Protein AF-A0A673FIP0-F1 (afdb_monomer)

Secondary structure (DSSP, 8-state):
--------HHHHHHHHHHHHHHIIIIII-S-GGGS-EEE---TT--HHHHHHHHHIIIIIS--S-EEE-

pLDDT: mean 90.36, std 12.71, range [39.06, 98.25]

Radius of gyration: 12.69 Å; Cα contacts (8 Å, |Δi|>4): 64; chains: 1; bounding box: 27×24×35 Å

Foldseek 3Di:
DPPPPPDDLVNLLVVLLVVVCCCCVPPVVDQQQVDEEEAEDDPPPDVSNVVSNVCSSCVVRVHPYYHYD

InterPro domains:
  IPR043129 ATPase, nucleotide binding domain [SSF53067] (14-67)

Nearest PDB structures (foldseek):
  7z8f-assembly1_J  TM=9.382E-01  e=5.313E-08  Sus scrofa
  6f38-assembly1_J  TM=8.810E-01  e=8.415E-08  Sus scrofa
  8uxx-assembly1_A  TM=9.222E-01  e=6.793E-03  Schizosaccharomyces pombe
  1x87-assembly1_B  TM=5.070E-01  e=1.807E+00  Geobacillus stearothermophilus
  8rap-assembly1_O  TM=4.331E-01  e=2.681E+00  Saccharomyces cerevisiae

Solvent-accessible surface area (backbone atoms only — not comparable to full-atom values): 4193 Å² total; per-residue (Å²): 131,84,81,80,76,87,67,52,70,70,58,52,37,52,55,52,42,55,51,51,47,46,44,34,70,71,71,64,73,50,65,54,55,80,38,74,45,76,46,82,58,61,95,83,55,56,66,68,58,56,51,41,53,49,46,35,43,50,74,74,47,48,36,73,44,76,47,82,84

Sequence (69 aa):
VVVQYNINTEELYGILKEFVHLLYFRHLLVNPRDRRVVIVESILCPSHFRETLSRVFFKHFEVKSCLIN

Mean predicted aligned error: 4.79 Å

Organism: NCBI:txid307959

Structure (mmCIF, N/CA/C/O backbone):
data_AF-A0A673FIP0-F1
#
_entry.id   AF-A0A673FIP0-F1
#
loop_
_atom_site.group_PDB
_atom_site.id
_atom_site.type_symbol
_atom_site.label_atom_id
_atom_site.label_alt_id
_atom_site.label_comp_id
_atom_site.label_asym_id
_atom_site.label_entity_id
_atom_site.label_seq_id
_atom_site.pdbx_PDB_ins_code
_atom_site.Cartn_x
_atom_site.Cartn_y
_atom_site.Cartn_z
_atom_site.occupancy
_atom_site.B_iso_or_equiv
_atom_site.auth_seq_id
_atom_site.auth_comp_id
_atom_site.auth_asym_id
_atom_site.auth_atom_id
_atom_site.pdbx_PDB_model_num
ATOM 1 N N . VAL A 1 1 ? 10.412 2.077 -27.130 1.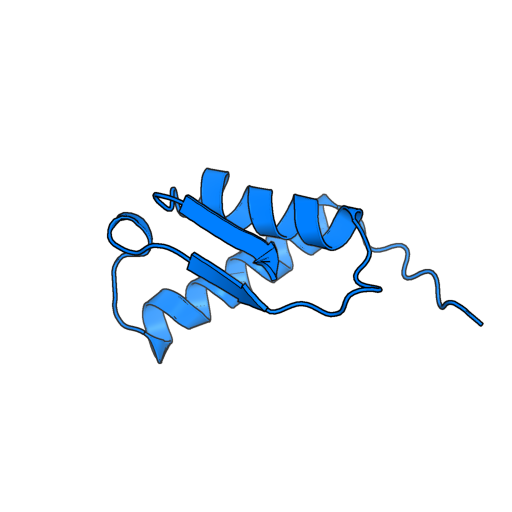00 39.06 1 VAL A N 1
ATOM 2 C CA . VAL A 1 1 ? 10.845 3.195 -26.261 1.00 39.06 1 VAL A CA 1
ATOM 3 C C . VAL A 1 1 ? 10.264 2.939 -24.886 1.00 39.06 1 VAL A C 1
ATOM 5 O O . VAL A 1 1 ? 9.054 3.024 -24.735 1.00 39.06 1 VAL A O 1
ATOM 8 N N . VAL A 1 2 ? 11.080 2.514 -23.923 1.00 48.62 2 VAL A N 1
ATOM 9 C CA . VAL A 1 2 ? 10.637 2.464 -22.524 1.00 48.62 2 VAL A CA 1
ATOM 10 C C . VAL A 1 2 ? 10.669 3.908 -22.044 1.00 48.62 2 VAL A C 1
ATOM 12 O O . VAL A 1 2 ? 11.741 4.499 -21.954 1.00 48.62 2 VAL A O 1
ATOM 15 N N . VAL A 1 3 ? 9.500 4.512 -21.846 1.00 54.41 3 VAL A N 1
ATOM 16 C CA . VAL A 1 3 ? 9.407 5.858 -21.279 1.00 54.41 3 VAL A CA 1
ATOM 17 C C . VAL A 1 3 ? 9.856 5.751 -19.822 1.00 54.41 3 VAL A C 1
ATOM 19 O O . VAL A 1 3 ? 9.124 5.237 -18.980 1.00 54.41 3 VAL A O 1
ATOM 22 N N . GLN A 1 4 ? 11.087 6.173 -19.529 1.00 54.41 4 GLN A N 1
ATOM 23 C CA . GLN A 1 4 ? 11.558 6.342 -18.157 1.00 54.41 4 GLN A CA 1
ATOM 24 C C . GLN A 1 4 ? 10.858 7.565 -17.561 1.00 54.41 4 GLN A C 1
ATOM 26 O O . GLN A 1 4 ? 11.311 8.697 -17.704 1.00 54.41 4 GLN A O 1
ATOM 31 N N . TYR A 1 5 ? 9.727 7.336 -16.899 1.00 57.38 5 TYR A N 1
ATOM 32 C CA . TYR A 1 5 ? 9.164 8.316 -15.983 1.00 57.38 5 TYR A CA 1
ATOM 33 C C . TYR A 1 5 ? 10.090 8.403 -14.767 1.00 57.38 5 TYR A C 1
ATOM 35 O O . TYR A 1 5 ? 10.135 7.483 -13.954 1.00 57.38 5 TYR A O 1
ATOM 43 N N . ASN A 1 6 ? 10.851 9.492 -14.654 1.00 63.00 6 ASN A N 1
ATOM 44 C CA . ASN A 1 6 ? 11.678 9.773 -13.481 1.00 63.00 6 ASN A CA 1
ATOM 45 C C . ASN A 1 6 ? 10.789 10.299 -12.339 1.00 63.00 6 ASN A C 1
ATOM 47 O O . ASN A 1 6 ? 10.891 11.458 -11.946 1.00 63.00 6 ASN A O 1
ATOM 51 N N . ILE A 1 7 ? 9.834 9.482 -11.887 1.00 67.56 7 ILE A N 1
ATOM 52 C CA . ILE A 1 7 ? 8.985 9.820 -10.742 1.00 67.56 7 ILE A CA 1
ATOM 53 C C . ILE A 1 7 ? 9.825 9.610 -9.488 1.00 67.56 7 ILE A C 1
ATOM 55 O O . ILE A 1 7 ? 10.389 8.535 -9.280 1.00 67.56 7 ILE A O 1
ATOM 59 N N . ASN A 1 8 ? 9.908 10.641 -8.651 1.00 85.00 8 ASN A N 1
ATOM 60 C CA . ASN A 1 8 ? 10.581 10.545 -7.367 1.00 85.00 8 ASN A CA 1
ATOM 61 C C . ASN A 1 8 ? 9.842 9.529 -6.477 1.00 85.00 8 ASN A C 1
ATOM 63 O O . ASN A 1 8 ? 8.627 9.618 -6.308 1.00 85.00 8 ASN A O 1
ATOM 67 N N . THR A 1 9 ? 10.574 8.589 -5.878 1.00 86.06 9 THR A N 1
ATOM 68 C CA . THR A 1 9 ? 10.051 7.562 -4.961 1.00 86.06 9 THR A CA 1
ATOM 69 C C . THR A 1 9 ? 9.078 8.112 -3.919 1.00 86.06 9 THR A C 1
ATOM 71 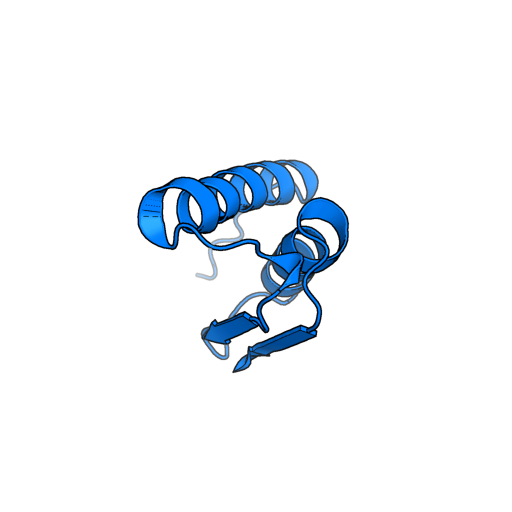O O . THR A 1 9 ? 8.051 7.498 -3.641 1.00 86.06 9 THR A O 1
ATOM 74 N N . GLU A 1 10 ? 9.393 9.262 -3.321 1.00 92.00 10 GLU A N 1
ATOM 75 C CA . GLU A 1 10 ? 8.579 9.832 -2.242 1.00 92.00 10 GLU A CA 1
ATOM 76 C C . GLU A 1 10 ? 7.299 10.487 -2.774 1.00 92.00 10 GLU A C 1
ATOM 78 O O . GLU A 1 10 ? 6.247 10.418 -2.136 1.00 92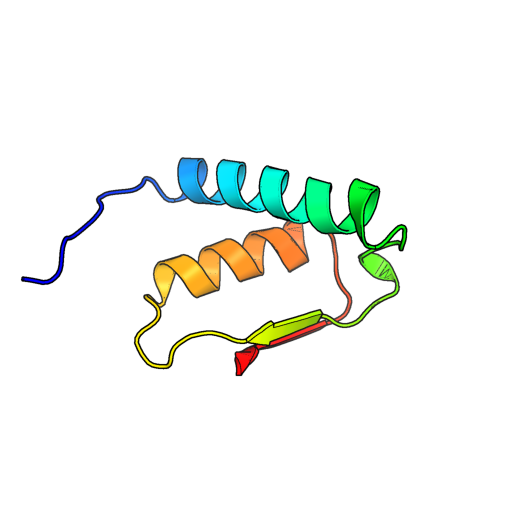.00 10 GLU A O 1
ATOM 83 N N . GLU A 1 11 ? 7.350 11.039 -3.986 1.00 94.06 11 GLU A N 1
ATOM 84 C CA . GLU A 1 11 ? 6.158 11.518 -4.683 1.00 94.06 11 GLU A CA 1
ATOM 85 C C . GLU A 1 11 ? 5.244 10.342 -5.049 1.00 94.06 11 GLU A C 1
ATOM 87 O O . GLU A 1 11 ? 4.051 10.364 -4.741 1.00 94.06 11 GLU A O 1
ATOM 92 N N . LEU A 1 12 ? 5.811 9.265 -5.611 1.00 94.94 12 LEU A N 1
ATOM 93 C CA . LEU A 1 12 ? 5.071 8.038 -5.909 1.00 94.94 12 LEU A CA 1
ATOM 94 C C . LEU A 1 12 ? 4.432 7.448 -4.646 1.00 94.94 12 LEU A C 1
ATOM 96 O O . LEU A 1 12 ? 3.273 7.036 -4.675 1.00 94.94 12 LEU A O 1
ATOM 100 N N . TYR A 1 13 ? 5.162 7.433 -3.529 1.00 97.06 13 TYR A N 1
ATOM 101 C CA . TYR A 1 13 ? 4.646 6.974 -2.244 1.00 97.06 13 TYR A CA 1
ATOM 102 C C . TYR A 1 13 ? 3.430 7.794 -1.795 1.00 97.06 13 TYR A C 1
ATOM 104 O O . TYR A 1 13 ? 2.417 7.217 -1.395 1.00 97.06 13 TYR A O 1
ATOM 112 N N . GLY A 1 14 ? 3.503 9.125 -1.899 1.00 97.44 14 GLY A N 1
ATOM 113 C CA . GLY A 1 14 ? 2.390 10.022 -1.588 1.00 97.44 14 GLY A CA 1
ATOM 114 C C . GLY A 1 14 ? 1.161 9.759 -2.462 1.00 97.44 14 GLY A C 1
ATOM 115 O O . GLY A 1 14 ? 0.063 9.575 -1.938 1.00 97.44 14 GLY A O 1
ATOM 116 N N . ILE A 1 15 ? 1.355 9.652 -3.779 1.00 97.06 15 ILE A N 1
ATOM 117 C CA . ILE A 1 15 ? 0.277 9.384 -4.744 1.00 97.06 15 ILE A CA 1
ATOM 118 C C . ILE A 1 15 ? -0.408 8.045 -4.445 1.00 97.06 15 ILE A C 1
ATOM 120 O O . ILE A 1 15 ? -1.635 7.969 -4.359 1.00 97.06 15 ILE A O 1
ATOM 124 N N . LEU A 1 16 ? 0.376 6.981 -4.253 1.00 97.50 16 LEU A N 1
ATOM 125 C CA . LEU A 1 16 ? -0.157 5.648 -3.974 1.00 97.50 16 LEU A CA 1
ATOM 126 C C . LEU A 1 16 ? -0.871 5.589 -2.623 1.00 97.50 16 LEU A C 1
ATOM 128 O O . LEU A 1 16 ? -1.899 4.925 -2.506 1.00 97.50 16 LEU A O 1
ATOM 132 N N . LYS A 1 17 ? -0.370 6.302 -1.610 1.00 98.19 17 LYS A N 1
ATOM 133 C CA . LYS A 1 17 ? -1.034 6.410 -0.309 1.00 98.19 17 LYS A CA 1
ATOM 134 C C . LYS A 1 17 ? -2.433 7.014 -0.441 1.00 98.19 17 LYS A C 1
ATOM 136 O O . LYS A 1 17 ? -3.382 6.420 0.067 1.00 98.19 17 LYS A O 1
ATOM 141 N N . GLU A 1 18 ? -2.566 8.154 -1.115 1.00 98.25 18 GLU A N 1
ATOM 142 C CA . GLU A 1 18 ? -3.865 8.816 -1.316 1.00 98.25 18 GLU A CA 1
ATOM 143 C C . GLU A 1 18 ? -4.827 7.930 -2.117 1.00 98.25 18 GLU A C 1
ATOM 145 O O . GLU A 1 18 ? -5.993 7.756 -1.753 1.00 98.25 18 GLU A O 1
ATOM 150 N N . PHE A 1 19 ? -4.323 7.279 -3.167 1.00 98.06 19 PHE A N 1
ATOM 151 C CA . PHE A 1 19 ? -5.109 6.341 -3.962 1.00 98.06 19 PHE A CA 1
ATOM 152 C C . PHE A 1 19 ? -5.637 5.163 -3.129 1.00 98.06 19 PHE A C 1
ATOM 154 O O . PHE A 1 19 ? -6.831 4.860 -3.152 1.00 98.06 19 PHE A O 1
ATOM 161 N N . VAL A 1 20 ? -4.773 4.512 -2.347 1.00 97.56 20 VAL A N 1
ATOM 162 C CA . VAL A 1 20 ? -5.170 3.379 -1.498 1.00 97.56 20 VAL A CA 1
ATOM 163 C C . VAL A 1 20 ? -6.105 3.830 -0.368 1.00 97.56 20 VAL A C 1
ATOM 165 O O . VAL A 1 20 ? -7.024 3.091 -0.009 1.00 97.56 20 VAL A O 1
ATOM 168 N N . HIS A 1 21 ? -5.948 5.054 0.148 1.00 98.00 21 HIS A N 1
ATOM 169 C CA . HIS A 1 21 ? -6.877 5.630 1.121 1.00 98.00 21 HIS A CA 1
ATOM 170 C C . HIS A 1 21 ? -8.291 5.728 0.533 1.00 98.00 21 HIS A C 1
ATOM 172 O O . HIS A 1 21 ? -9.252 5.264 1.149 1.00 98.00 21 HIS A O 1
ATOM 178 N N . LEU A 1 22 ? -8.427 6.253 -0.688 1.00 98.25 22 LEU A N 1
ATOM 179 C CA . LEU A 1 22 ? -9.713 6.304 -1.386 1.00 98.25 22 LEU A CA 1
ATOM 180 C C . LEU A 1 22 ? -10.321 4.906 -1.551 1.00 98.25 22 LEU A C 1
ATOM 182 O O . LEU A 1 22 ?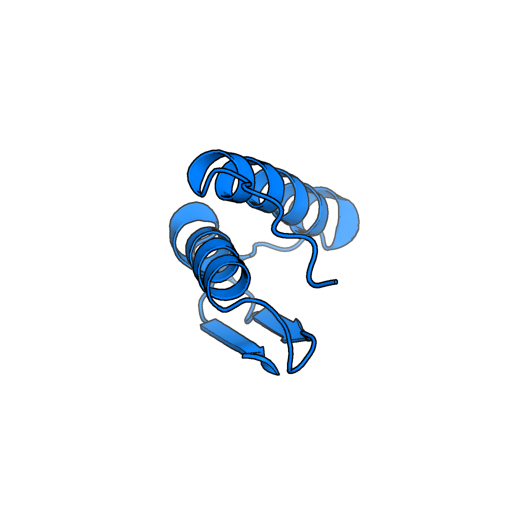 -11.510 4.724 -1.290 1.00 98.25 22 LEU A O 1
ATOM 186 N N . LEU A 1 23 ? -9.525 3.897 -1.913 1.00 96.94 23 LEU A N 1
ATOM 187 C CA . LEU A 1 23 ? -10.023 2.525 -2.029 1.00 96.94 23 LEU A CA 1
ATOM 188 C C . LEU A 1 23 ? -10.609 2.013 -0.709 1.00 96.94 23 LEU A C 1
ATOM 190 O O . LEU A 1 23 ? -11.766 1.596 -0.683 1.00 96.94 23 LEU A O 1
ATOM 194 N N . TYR A 1 24 ? -9.861 2.075 0.394 1.00 96.88 24 TYR A N 1
ATOM 195 C CA . TYR A 1 24 ? -10.339 1.532 1.669 1.00 96.88 24 TYR A CA 1
ATOM 196 C C . TYR A 1 24 ? -11.496 2.322 2.268 1.00 96.88 24 TYR A C 1
ATOM 198 O O . TYR A 1 24 ? -12.482 1.722 2.694 1.00 96.88 24 TYR A O 1
ATOM 206 N N . PHE A 1 25 ? -11.399 3.650 2.290 1.00 95.06 25 PHE A N 1
ATOM 207 C CA . PHE A 1 25 ? -12.334 4.482 3.043 1.00 95.06 25 PHE A CA 1
ATOM 208 C C . PHE A 1 25 ? -13.544 4.936 2.234 1.00 95.06 25 PHE A C 1
ATOM 210 O O . PHE A 1 25 ? -14.579 5.220 2.829 1.00 95.06 25 PHE A O 1
ATOM 217 N N . ARG A 1 26 ? -13.455 4.987 0.899 1.00 96.69 26 ARG A N 1
ATOM 218 C CA . ARG A 1 26 ? -14.599 5.354 0.052 1.00 96.69 26 ARG A CA 1
ATOM 219 C C . ARG A 1 26 ? -15.285 4.149 -0.575 1.00 96.69 26 ARG A C 1
ATOM 221 O O . ARG A 1 26 ? -16.507 4.151 -0.677 1.00 96.69 26 ARG A O 1
ATOM 228 N N . HIS A 1 27 ? -14.524 3.155 -1.029 1.00 96.81 27 HIS A N 1
ATOM 229 C CA . HIS A 1 27 ? -15.077 2.075 -1.853 1.00 96.81 27 HIS A CA 1
ATOM 230 C C . HIS A 1 27 ? -15.265 0.763 -1.096 1.00 96.81 27 HIS A C 1
ATOM 232 O O . HIS A 1 27 ? -16.288 0.109 -1.270 1.00 96.81 27 HIS A O 1
ATOM 238 N N . LEU A 1 28 ? -14.299 0.370 -0.265 1.00 96.12 28 LEU A N 1
ATOM 239 C CA . LEU A 1 28 ? -14.337 -0.923 0.417 1.00 96.12 28 LEU A CA 1
ATOM 240 C C . LEU A 1 28 ? -15.002 -0.848 1.794 1.00 96.12 28 LEU A C 1
ATOM 242 O O . LEU A 1 28 ? -15.589 -1.835 2.222 1.00 96.12 28 LEU A O 1
ATOM 246 N N . LEU A 1 29 ? -14.916 0.298 2.477 1.00 96.44 29 LEU A N 1
ATOM 247 C CA . LEU A 1 29 ? -15.476 0.530 3.815 1.00 96.44 29 LEU A CA 1
ATOM 248 C C . LEU A 1 29 ? -15.033 -0.529 4.843 1.00 96.44 29 LEU A C 1
ATOM 250 O O . LEU A 1 29 ? -15.793 -0.938 5.719 1.00 96.44 29 LEU A O 1
ATOM 254 N N . VAL A 1 30 ? -13.785 -0.990 4.729 1.00 95.31 30 VAL A N 1
ATOM 255 C CA . VAL A 1 30 ? -13.176 -1.974 5.634 1.00 95.31 30 VAL A CA 1
ATOM 256 C C . VAL A 1 30 ? -11.859 -1.453 6.181 1.00 95.31 30 VAL A C 1
ATOM 258 O O . VAL A 1 30 ? -11.150 -0.698 5.517 1.00 95.31 30 VAL A O 1
ATOM 261 N N . ASN A 1 31 ? -11.495 -1.914 7.376 1.00 95.31 31 ASN A N 1
ATOM 262 C CA . ASN A 1 31 ? -10.187 -1.629 7.944 1.00 95.31 31 ASN A CA 1
ATOM 263 C C . ASN A 1 31 ? -9.094 -2.420 7.190 1.00 95.31 31 ASN A C 1
ATOM 265 O O . ASN A 1 31 ? -9.156 -3.656 7.167 1.00 95.31 31 ASN A O 1
ATOM 269 N N . PRO A 1 32 ? -8.080 -1.758 6.602 1.00 95.94 32 PRO A N 1
ATOM 270 C CA . PRO A 1 32 ? -6.968 -2.432 5.930 1.00 95.94 32 PRO A CA 1
ATOM 271 C C . PRO A 1 32 ? -6.213 -3.412 6.832 1.00 95.94 32 PRO A C 1
ATOM 273 O O . PRO A 1 32 ? -5.790 -4.468 6.363 1.00 95.94 32 PRO A O 1
ATOM 276 N N . ARG A 1 33 ? -6.112 -3.127 8.137 1.00 96.00 33 ARG A N 1
ATOM 277 C CA . ARG A 1 33 ? -5.421 -3.992 9.106 1.00 96.00 33 ARG A CA 1
ATOM 278 C C . ARG A 1 33 ? -6.106 -5.347 9.295 1.00 96.00 33 ARG A C 1
ATOM 280 O O . ARG A 1 33 ? -5.471 -6.310 9.714 1.00 96.00 33 ARG A O 1
ATOM 287 N N . ASP A 1 34 ? -7.389 -5.464 8.955 1.00 95.56 34 ASP A N 1
ATOM 288 C CA . ASP A 1 34 ? -8.160 -6.697 9.138 1.00 95.56 34 ASP A CA 1
ATOM 289 C C . ASP A 1 34 ? -8.226 -7.580 7.894 1.00 95.56 34 ASP A C 1
ATOM 291 O O . ASP A 1 34 ? -8.741 -8.701 7.954 1.00 95.56 34 ASP A O 1
ATOM 295 N N . ARG A 1 35 ? -7.672 -7.114 6.774 1.00 91.19 35 ARG A N 1
ATOM 296 C CA . ARG A 1 35 ? -7.739 -7.798 5.484 1.00 91.19 35 ARG A CA 1
ATOM 297 C C . ARG A 1 35 ? -6.348 -8.189 4.991 1.00 91.19 35 ARG A C 1
ATOM 299 O O . ARG A 1 35 ? -5.345 -7.552 5.301 1.00 91.19 35 ARG A O 1
ATOM 306 N N . ARG A 1 36 ? -6.300 -9.275 4.219 1.00 93.94 36 ARG A N 1
ATOM 307 C CA . ARG A 1 36 ? -5.136 -9.622 3.396 1.00 93.94 36 ARG A CA 1
ATOM 308 C C . ARG A 1 36 ? -5.306 -8.953 2.038 1.00 93.94 36 ARG A C 1
ATOM 310 O O . ARG A 1 36 ? -6.432 -8.878 1.547 1.00 93.94 36 ARG A O 1
ATOM 317 N N . VAL A 1 37 ? -4.214 -8.490 1.448 1.00 95.56 37 VAL A N 1
ATOM 318 C CA . VAL A 1 37 ? -4.217 -7.807 0.152 1.00 95.56 37 VAL A CA 1
ATOM 319 C C . VAL A 1 37 ? -3.657 -8.738 -0.915 1.00 95.56 37 VAL A C 1
ATOM 321 O O . VAL A 1 37 ? -2.657 -9.417 -0.693 1.00 95.56 37 VAL A O 1
ATOM 324 N N . VAL A 1 38 ? -4.300 -8.767 -2.079 1.00 95.6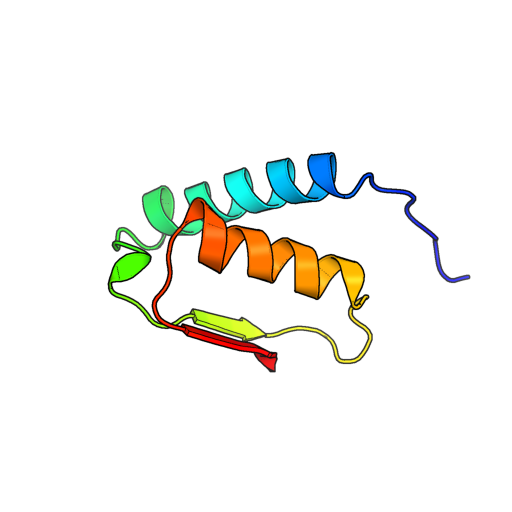2 38 VAL A N 1
ATOM 325 C CA . VAL A 1 38 ? -3.752 -9.385 -3.290 1.00 95.62 38 VAL A CA 1
ATOM 326 C C . VAL A 1 38 ? -3.603 -8.280 -4.324 1.00 95.62 38 VAL A C 1
ATOM 328 O O . VAL A 1 38 ? -4.579 -7.613 -4.661 1.00 95.62 38 VAL A O 1
ATOM 331 N N . ILE A 1 39 ? -2.376 -8.067 -4.779 1.00 93.88 39 ILE A N 1
ATOM 332 C CA . ILE A 1 39 ? -2.023 -7.107 -5.817 1.00 93.88 39 ILE A CA 1
ATOM 333 C C . ILE A 1 39 ? -1.871 -7.905 -7.105 1.00 93.88 39 ILE A C 1
ATOM 335 O O . ILE A 1 39 ? -1.0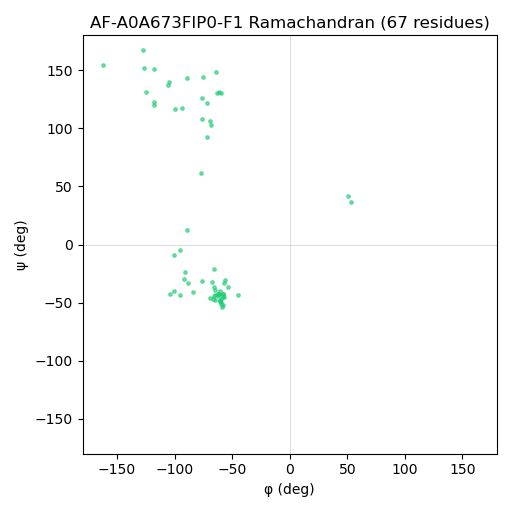12 -8.778 -7.191 1.00 93.88 39 ILE A O 1
ATOM 339 N N . VAL A 1 40 ? -2.728 -7.612 -8.077 1.00 94.69 40 VAL A N 1
ATOM 340 C CA . VAL A 1 40 ? -2.602 -8.138 -9.436 1.00 94.69 40 VAL A CA 1
ATOM 341 C C . VAL A 1 40 ? -1.826 -7.111 -10.238 1.00 94.69 40 VAL A C 1
ATOM 343 O O . VAL A 1 40 ? -2.278 -5.972 -10.379 1.00 94.69 40 VAL A O 1
ATOM 346 N N . GLU A 1 41 ? -0.660 -7.490 -10.739 1.00 91.06 41 GLU A N 1
ATOM 347 C CA . GLU A 1 41 ? 0.187 -6.604 -11.523 1.00 91.06 41 GLU A CA 1
ATOM 348 C C . GLU A 1 41 ? 0.596 -7.229 -12.858 1.00 91.06 41 GLU A C 1
ATOM 350 O O . GLU A 1 41 ? 0.388 -8.403 -13.145 1.00 91.06 41 GLU A O 1
ATOM 355 N N . SER A 1 42 ? 1.148 -6.401 -13.741 1.00 90.88 42 SER A N 1
ATOM 356 C CA . SER A 1 42 ? 1.752 -6.910 -14.970 1.00 90.88 42 SER A CA 1
ATOM 357 C C . SER A 1 42 ? 3.107 -7.545 -14.664 1.00 90.88 42 SER A C 1
ATOM 359 O O . SER A 1 42 ? 3.882 -6.989 -13.894 1.00 90.88 42 SER A O 1
ATOM 361 N N . ILE A 1 43 ? 3.463 -8.623 -15.369 1.00 88.00 43 ILE A N 1
ATOM 362 C CA . ILE A 1 43 ? 4.783 -9.279 -15.241 1.00 88.00 43 ILE A CA 1
ATOM 363 C C . ILE A 1 43 ? 5.941 -8.293 -15.494 1.00 88.00 43 ILE A C 1
ATOM 365 O O . ILE A 1 43 ? 7.014 -8.414 -14.912 1.00 88.00 43 ILE A O 1
ATOM 369 N N . LEU A 1 44 ? 5.713 -7.291 -16.348 1.00 90.25 44 LEU A N 1
ATOM 370 C CA . LEU A 1 44 ? 6.679 -6.242 -16.688 1.00 90.25 44 LEU A CA 1
ATOM 371 C C . LEU A 1 44 ? 6.603 -5.015 -15.759 1.00 90.25 44 LEU A C 1
ATOM 373 O O . LEU A 1 44 ? 7.152 -3.964 -16.093 1.00 90.25 44 LEU A O 1
ATOM 377 N N . CYS A 1 45 ? 5.892 -5.103 -14.629 1.00 87.75 45 CYS A N 1
ATOM 378 C CA . CYS A 1 45 ? 5.790 -3.998 -13.684 1.00 87.75 45 CYS A CA 1
ATOM 379 C C . CYS A 1 45 ? 7.186 -3.649 -13.130 1.00 87.75 45 CYS A C 1
ATOM 381 O O . CYS A 1 45 ? 7.912 -4.547 -12.694 1.00 87.75 45 CYS A O 1
ATOM 383 N N . PRO A 1 46 ? 7.591 -2.365 -13.128 1.00 90.44 46 PRO A N 1
ATOM 384 C CA . PRO A 1 46 ? 8.875 -1.967 -12.566 1.00 90.44 46 PRO A CA 1
ATOM 385 C C . PRO A 1 46 ? 8.980 -2.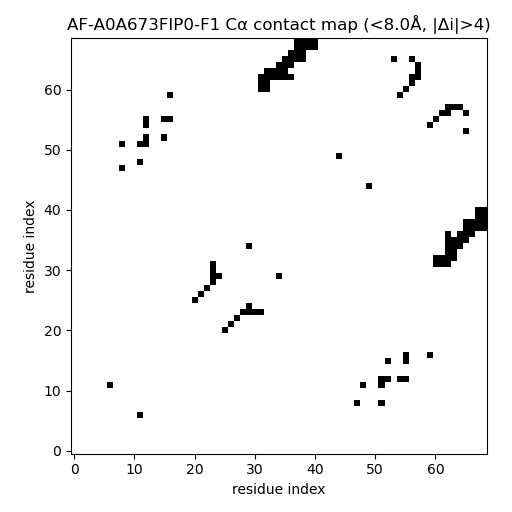337 -11.082 1.00 90.44 46 PRO A C 1
ATOM 387 O O . PRO A 1 46 ? 8.122 -1.952 -10.286 1.00 90.44 46 PRO A O 1
ATOM 390 N N . SER A 1 47 ? 10.074 -2.991 -10.679 1.00 89.69 47 SER A N 1
ATOM 391 C CA . SER A 1 47 ? 10.299 -3.397 -9.280 1.00 89.69 47 SER A CA 1
ATOM 392 C C . SER A 1 47 ? 10.176 -2.228 -8.301 1.00 89.69 47 SER A C 1
ATOM 394 O O . SER A 1 47 ? 9.605 -2.372 -7.225 1.00 89.69 47 SER A O 1
ATOM 396 N N . HIS A 1 48 ? 10.625 -1.040 -8.712 1.00 89.56 48 HIS A N 1
ATOM 397 C CA . HIS A 1 48 ? 10.527 0.175 -7.909 1.00 89.56 48 HIS A CA 1
ATOM 398 C C . HIS A 1 48 ? 9.077 0.563 -7.563 1.00 89.56 48 HIS A C 1
ATOM 400 O O . HIS A 1 48 ? 8.783 0.970 -6.436 1.00 89.56 48 HIS A O 1
ATOM 406 N N . PHE A 1 49 ? 8.151 0.403 -8.514 1.00 92.00 49 PHE A N 1
ATOM 407 C CA . PHE A 1 49 ? 6.729 0.640 -8.275 1.00 92.00 49 PHE A CA 1
ATOM 408 C C . PHE A 1 49 ? 6.181 -0.372 -7.266 1.00 92.00 49 PHE A C 1
ATOM 410 O O . PHE A 1 49 ? 5.561 0.017 -6.275 1.00 92.00 49 PHE A O 1
ATOM 417 N N . ARG A 1 50 ? 6.483 -1.660 -7.475 1.00 92.75 50 ARG A N 1
ATOM 418 C CA . ARG A 1 50 ? 6.078 -2.759 -6.588 1.00 92.75 50 ARG A CA 1
ATOM 419 C C . ARG A 1 50 ? 6.563 -2.549 -5.152 1.00 92.75 50 ARG A C 1
ATOM 421 O O . ARG A 1 50 ? 5.798 -2.721 -4.202 1.00 92.75 50 ARG A O 1
ATOM 428 N N . GLU A 1 51 ? 7.820 -2.152 -4.979 1.00 93.69 51 GLU A N 1
ATOM 429 C CA . GLU A 1 51 ? 8.420 -1.870 -3.672 1.00 93.69 51 GLU A CA 1
ATOM 430 C C . GLU A 1 51 ? 7.760 -0.672 -2.990 1.00 93.69 51 GLU A C 1
ATOM 432 O O . GLU A 1 51 ? 7.441 -0.733 -1.800 1.00 93.69 51 GLU A O 1
ATOM 437 N N . THR A 1 52 ? 7.496 0.399 -3.740 1.00 95.88 52 THR A N 1
ATOM 438 C CA . THR A 1 52 ? 6.849 1.601 -3.204 1.00 95.88 52 THR A CA 1
ATOM 439 C C . THR A 1 52 ? 5.413 1.304 -2.780 1.00 95.88 52 THR A C 1
ATOM 441 O O . THR A 1 52 ? 5.014 1.651 -1.668 1.00 95.88 52 THR A O 1
ATOM 444 N N . LEU A 1 53 ? 4.656 0.577 -3.603 1.00 95.88 53 LEU A N 1
ATOM 445 C CA . LEU A 1 53 ? 3.303 0.139 -3.274 1.00 95.88 53 LEU A CA 1
ATOM 446 C C . LEU A 1 53 ? 3.289 -0.778 -2.042 1.00 95.88 53 LEU A C 1
ATOM 448 O O . LEU A 1 53 ? 2.472 -0.605 -1.138 1.00 95.88 53 LEU A O 1
ATOM 452 N N . SER A 1 54 ? 4.246 -1.704 -1.954 1.00 95.44 54 SER A N 1
ATOM 453 C CA . SER A 1 54 ? 4.407 -2.573 -0.784 1.00 95.44 54 SER A CA 1
ATOM 454 C C . SER A 1 54 ? 4.715 -1.764 0.479 1.00 95.44 54 SER A C 1
ATOM 456 O O . SER A 1 54 ? 4.117 -2.010 1.529 1.00 95.44 54 SER A O 1
ATOM 458 N N . ARG A 1 55 ? 5.590 -0.749 0.392 1.00 96.62 55 ARG A N 1
ATOM 459 C CA . ARG A 1 55 ? 5.848 0.181 1.503 1.00 96.62 55 ARG A CA 1
ATOM 460 C C . ARG A 1 55 ? 4.564 0.882 1.938 1.00 96.62 55 ARG A C 1
ATOM 462 O O . ARG A 1 55 ? 4.325 0.949 3.13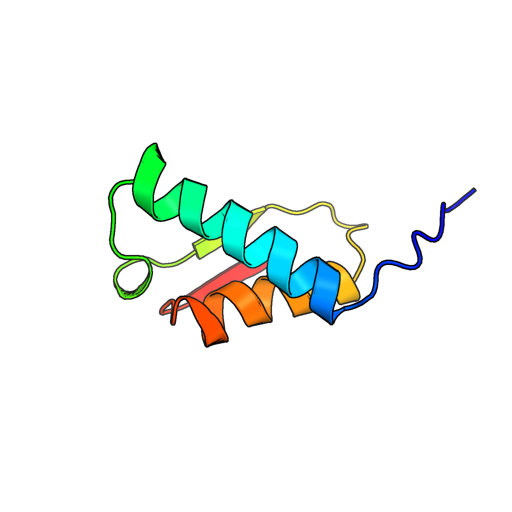8 1.00 96.62 55 ARG A O 1
ATOM 469 N N . VAL A 1 56 ? 3.735 1.363 1.011 1.00 97.88 56 VAL A N 1
ATOM 470 C CA . VAL A 1 56 ? 2.454 2.011 1.344 1.00 97.88 56 VAL A CA 1
ATOM 471 C C . VAL A 1 56 ? 1.557 1.060 2.140 1.00 97.88 56 VAL A C 1
ATOM 473 O O . VAL A 1 56 ? 1.123 1.402 3.242 1.00 97.88 56 VAL A O 1
ATOM 476 N N . PHE A 1 57 ? 1.335 -0.159 1.647 1.00 97.44 57 PHE A N 1
ATOM 477 C CA . PHE A 1 57 ? 0.470 -1.130 2.321 1.00 97.44 57 PHE A CA 1
ATOM 478 C C . PHE A 1 57 ? 0.976 -1.534 3.712 1.00 97.44 57 PHE A C 1
ATOM 480 O O . PHE A 1 57 ? 0.193 -1.569 4.659 1.00 97.44 57 PHE A O 1
ATOM 487 N N . PHE A 1 58 ? 2.273 -1.808 3.870 1.00 97.19 58 PHE A N 1
ATOM 488 C CA . PHE A 1 58 ? 2.806 -2.277 5.152 1.00 97.19 58 PHE A CA 1
ATOM 489 C C . PHE A 1 58 ? 3.124 -1.151 6.138 1.00 97.19 58 PHE A C 1
ATOM 491 O O . PHE A 1 58 ? 2.878 -1.307 7.329 1.00 97.19 58 PHE A O 1
ATOM 498 N N . LYS A 1 59 ? 3.692 -0.030 5.682 1.00 96.88 59 LYS A N 1
ATOM 499 C CA . LYS A 1 59 ? 4.143 1.051 6.574 1.00 96.88 59 LYS A CA 1
ATOM 500 C C . LYS A 1 59 ? 3.058 2.071 6.872 1.00 96.88 59 LYS A C 1
ATOM 502 O O . LYS A 1 59 ? 3.070 2.625 7.964 1.00 96.88 59 LYS A O 1
ATOM 507 N N . HIS A 1 60 ? 2.154 2.341 5.930 1.00 97.44 60 HIS A N 1
ATOM 508 C CA . HIS A 1 60 ? 1.083 3.310 6.156 1.00 97.44 60 HIS A CA 1
ATOM 509 C C . HIS A 1 60 ? -0.216 2.653 6.617 1.00 97.44 60 HIS A C 1
ATOM 511 O O . HIS A 1 60 ? -0.861 3.150 7.534 1.00 97.44 60 HIS A O 1
ATOM 517 N N . PHE A 1 61 ? -0.594 1.540 5.986 1.00 97.25 61 PHE A N 1
ATOM 518 C CA . PHE A 1 61 ? -1.870 0.874 6.256 1.00 97.25 61 PHE A CA 1
ATOM 519 C C . PHE A 1 61 ? -1.760 -0.351 7.170 1.00 97.25 61 PHE A C 1
ATOM 521 O O . PHE A 1 61 ? -2.789 -0.857 7.614 1.00 97.25 61 PHE A O 1
ATOM 528 N N . GLU A 1 62 ? -0.538 -0.801 7.477 1.00 97.06 62 GLU A N 1
ATOM 529 C CA . GLU A 1 62 ? -0.253 -1.913 8.396 1.00 97.06 62 GLU A CA 1
ATOM 530 C C . GLU A 1 62 ? -1.062 -3.183 8.083 1.00 97.06 62 GLU A C 1
ATOM 532 O O . GLU A 1 62 ? -1.598 -3.853 8.968 1.00 97.06 62 GLU A O 1
ATOM 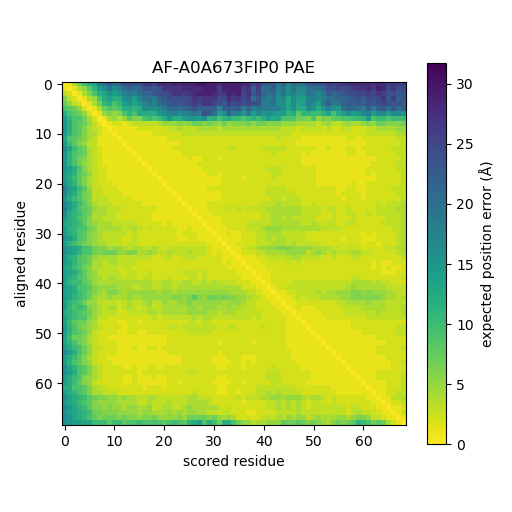537 N N . VAL A 1 63 ? -1.182 -3.514 6.795 1.00 96.75 63 VAL A N 1
ATOM 538 C CA . VAL A 1 63 ? -1.899 -4.721 6.369 1.00 96.75 63 VAL A CA 1
ATOM 539 C C . VAL A 1 63 ? -1.199 -5.990 6.867 1.00 96.75 63 VAL A C 1
ATOM 541 O O . VAL A 1 63 ? 0.028 -6.053 6.959 1.00 96.75 63 VAL A O 1
ATOM 544 N N . LYS A 1 64 ? -1.983 -7.040 7.141 1.00 94.00 64 LYS A N 1
ATOM 545 C CA . LYS A 1 64 ? -1.467 -8.320 7.667 1.00 94.00 64 LYS A CA 1
ATOM 546 C C . LYS A 1 64 ? -0.552 -9.046 6.683 1.00 94.00 64 LYS A C 1
ATOM 548 O O . LYS A 1 64 ? 0.424 -9.669 7.089 1.00 94.00 64 LYS A O 1
ATOM 553 N N . SER A 1 65 ? -0.895 -9.019 5.400 1.00 95.19 65 SER A N 1
ATOM 554 C CA . SER A 1 65 ? -0.086 -9.611 4.337 1.00 95.19 65 SER A CA 1
ATOM 555 C C . SER A 1 65 ? -0.485 -9.074 2.968 1.00 95.19 65 SER A C 1
ATOM 557 O O . SER A 1 65 ? -1.638 -8.688 2.757 1.00 95.19 65 SER A O 1
ATOM 559 N N . CYS A 1 66 ? 0.474 -9.115 2.042 1.00 93.69 66 CYS A N 1
ATOM 560 C CA . CYS A 1 66 ? 0.292 -8.834 0.623 1.00 93.69 66 CYS A CA 1
ATOM 561 C C . CYS A 1 66 ? 0.788 -10.029 -0.199 1.00 93.69 66 CYS A C 1
ATOM 563 O O . CYS A 1 66 ? 1.903 -10.499 0.021 1.00 93.69 66 CYS A O 1
ATOM 565 N N . LEU A 1 67 ? -0.020 -10.492 -1.151 1.00 93.38 67 LEU A N 1
ATOM 566 C CA . LEU A 1 67 ? 0.400 -11.381 -2.236 1.00 93.38 67 LEU A CA 1
ATOM 567 C C . LEU A 1 67 ? 0.492 -10.566 -3.526 1.00 93.38 67 LEU A C 1
ATOM 569 O O . LEU A 1 67 ? -0.378 -9.736 -3.773 1.00 93.38 67 LEU A O 1
ATOM 573 N N . ILE A 1 68 ? 1.515 -10.816 -4.338 1.00 88.38 68 ILE A N 1
ATOM 574 C CA . ILE A 1 68 ? 1.725 -10.148 -5.626 1.00 88.38 68 ILE A CA 1
ATOM 575 C C . ILE A 1 68 ? 1.676 -11.229 -6.708 1.00 88.38 68 ILE A C 1
ATOM 577 O O . ILE A 1 68 ? 2.409 -12.215 -6.595 1.00 88.38 68 ILE A O 1
ATOM 581 N N . ASN A 1 69 ? 0.766 -11.077 -7.676 1.00 80.44 69 ASN A N 1
ATOM 582 C CA . ASN A 1 69 ? 0.511 -12.020 -8.772 1.00 80.44 69 ASN A CA 1
ATOM 583 C C . ASN A 1 69 ? 0.757 -11.360 -10.126 1.00 80.44 69 ASN A C 1
ATOM 585 O O . ASN A 1 69 ? 0.248 -10.227 -10.303 1.00 80.44 69 ASN A O 1
#